Protein AF-A0A0D2C2S1-F1 (afdb_monomer_lite)

Secondary structure (DSSP, 8-state):
--------EEEETTTS-HHHHHHTT--EEE-SSTTEEEESS---HHHHHHHHHHHHHHHHHHTT--------------------------

Sequence (90 aa):
MEPTRMTVVRVRVAQIRPETLDYFRYPWEWDKDRNFIIIKRSCTQNEIDALSQHTRDVLLVSRRVTISKPVVKRTTTVATLRSVDTGTVW

Structure (mmCIF, N/CA/C/O backbone):
data_AF-A0A0D2C2S1-F1
#
_entry.id   AF-A0A0D2C2S1-F1
#
loop_
_atom_site.group_PDB
_atom_site.id
_atom_site.type_symbol
_atom_site.label_atom_id
_atom_site.label_alt_id
_atom_site.label_comp_id
_atom_site.label_asym_id
_atom_site.label_entity_id
_atom_site.label_seq_id
_atom_site.pdbx_PDB_ins_code
_atom_site.Cartn_x
_atom_site.Cartn_y
_atom_site.Cartn_z
_atom_site.occupancy
_atom_site.B_iso_or_equiv
_atom_site.auth_seq_id
_atom_site.auth_comp_id
_atom_site.auth_asym_id
_atom_site.auth_atom_id
_atom_site.pdbx_PDB_model_num
ATOM 1 N N . MET A 1 1 ? 29.866 -6.996 12.090 1.00 49.44 1 MET A N 1
ATOM 2 C CA . MET A 1 1 ? 28.516 -7.594 12.131 1.00 49.44 1 MET A CA 1
ATOM 3 C C . MET A 1 1 ? 27.533 -6.457 11.921 1.00 49.44 1 MET A C 1
ATOM 5 O O . MET A 1 1 ? 27.223 -5.748 12.868 1.00 49.44 1 MET A O 1
ATOM 9 N N . GLU A 1 2 ? 27.159 -6.175 10.675 1.00 61.56 2 GLU A N 1
ATOM 10 C CA . GLU A 1 2 ? 26.136 -5.159 10.409 1.00 61.56 2 GLU A CA 1
ATOM 11 C C . GLU A 1 2 ? 24.773 -5.721 10.820 1.00 61.56 2 GLU A C 1
ATOM 13 O O . GLU A 1 2 ? 24.478 -6.874 10.493 1.00 61.56 2 GLU A O 1
ATOM 18 N N . PRO A 1 3 ? 23.933 -4.964 11.547 1.00 57.84 3 PRO A N 1
ATOM 19 C CA . PRO A 1 3 ? 22.572 -5.405 11.767 1.00 57.84 3 PRO A CA 1
ATOM 20 C C . PRO A 1 3 ? 21.904 -5.471 10.396 1.00 57.84 3 PRO A C 1
ATOM 22 O O . PRO A 1 3 ? 21.858 -4.472 9.678 1.00 57.84 3 PRO A O 1
ATOM 25 N N . THR A 1 4 ? 21.382 -6.641 10.036 1.00 56.69 4 THR A N 1
ATOM 26 C CA . THR A 1 4 ? 20.464 -6.825 8.913 1.00 56.69 4 THR A CA 1
ATOM 27 C C . THR A 1 4 ? 19.226 -5.977 9.185 1.00 56.69 4 THR A C 1
ATOM 29 O O . THR A 1 4 ? 18.234 -6.455 9.737 1.00 56.69 4 THR A O 1
ATOM 32 N N . ARG A 1 5 ? 19.306 -4.675 8.889 1.00 58.31 5 ARG A N 1
ATOM 33 C CA . ARG A 1 5 ? 18.191 -3.743 8.997 1.00 58.31 5 ARG A CA 1
ATOM 34 C C . ARG A 1 5 ? 17.192 -4.171 7.940 1.00 58.31 5 ARG A C 1
ATOM 36 O O . ARG A 1 5 ? 17.290 -3.772 6.782 1.00 58.31 5 ARG A O 1
ATOM 43 N N . MET A 1 6 ? 16.261 -5.033 8.343 1.00 58.69 6 MET A N 1
ATOM 44 C CA . MET A 1 6 ? 15.060 -5.318 7.575 1.00 58.69 6 MET A CA 1
ATOM 45 C C . MET A 1 6 ? 14.474 -3.964 7.187 1.00 58.69 6 MET A C 1
ATOM 47 O O . MET A 1 6 ? 14.059 -3.184 8.043 1.00 58.69 6 MET A O 1
ATOM 51 N N . THR A 1 7 ? 14.581 -3.635 5.902 1.00 74.69 7 THR A N 1
ATOM 52 C CA . THR A 1 7 ? 14.191 -2.323 5.400 1.00 74.69 7 THR A CA 1
ATOM 53 C C . THR A 1 7 ? 12.680 -2.334 5.313 1.00 74.69 7 THR A C 1
ATOM 55 O O . THR A 1 7 ? 12.107 -2.848 4.356 1.00 74.69 7 THR A O 1
ATOM 58 N N . VAL A 1 8 ? 12.047 -1.847 6.373 1.00 81.62 8 VAL A N 1
ATOM 59 C CA . VAL A 1 8 ? 10.608 -1.625 6.415 1.00 81.62 8 VAL A CA 1
ATOM 60 C C . VAL A 1 8 ? 10.329 -0.220 5.913 1.00 81.62 8 VAL A C 1
ATOM 62 O O . VAL A 1 8 ? 10.937 0.750 6.366 1.00 81.62 8 VAL A O 1
ATOM 65 N N . VAL A 1 9 ? 9.424 -0.108 4.950 1.00 85.25 9 VAL A N 1
ATOM 66 C CA . VAL A 1 9 ? 9.042 1.183 4.379 1.00 85.25 9 VAL A CA 1
ATOM 67 C C . VAL A 1 9 ? 7.680 1.559 4.940 1.00 85.25 9 VAL A C 1
ATOM 69 O O . VAL A 1 9 ? 6.707 0.833 4.750 1.00 85.25 9 VAL A O 1
ATOM 72 N N . ARG A 1 10 ? 7.604 2.692 5.640 1.00 88.25 10 ARG A N 1
ATOM 73 C CA . ARG A 1 10 ? 6.349 3.233 6.173 1.00 88.25 10 ARG A CA 1
ATOM 74 C C . ARG A 1 10 ? 5.806 4.291 5.220 1.00 88.25 10 ARG A C 1
ATOM 76 O O . ARG A 1 10 ? 6.448 5.314 5.001 1.00 88.25 10 ARG A O 1
ATOM 83 N N . VAL A 1 11 ? 4.610 4.062 4.689 1.00 86.19 11 VAL A N 1
ATOM 84 C CA . VAL A 1 11 ? 3.943 4.948 3.723 1.00 86.19 11 VAL A CA 1
ATOM 85 C C . VAL A 1 11 ? 2.555 5.345 4.215 1.00 86.19 11 VAL A C 1
ATOM 87 O O . VAL A 1 11 ? 1.922 4.620 4.980 1.00 86.19 11 VAL A O 1
ATOM 90 N N . ARG A 1 12 ? 2.067 6.521 3.806 1.00 86.50 12 ARG A N 1
ATOM 91 C CA . ARG A 1 12 ? 0.697 6.957 4.122 1.00 86.50 12 ARG A CA 1
ATOM 92 C C . ARG A 1 12 ? -0.309 6.252 3.216 1.00 86.50 12 ARG A C 1
ATOM 94 O O . ARG A 1 12 ? -0.102 6.191 2.005 1.00 86.50 12 ARG A O 1
ATOM 101 N N . VAL A 1 13 ? -1.451 5.856 3.780 1.00 85.94 13 VAL A N 1
ATOM 102 C CA . VAL A 1 13 ? -2.560 5.223 3.039 1.00 85.94 13 VAL A CA 1
ATOM 103 C C . VAL A 1 13 ? -3.120 6.121 1.925 1.00 85.94 13 VAL A C 1
ATOM 105 O O . VAL A 1 13 ? -3.661 5.648 0.931 1.00 85.94 13 VAL A O 1
ATOM 108 N N . ALA A 1 14 ? -2.970 7.441 2.083 1.00 83.69 14 ALA A N 1
ATOM 109 C CA . ALA A 1 14 ? -3.362 8.432 1.085 1.00 83.69 14 ALA A CA 1
ATOM 110 C C . ALA A 1 14 ? -2.468 8.419 -0.168 1.00 83.69 14 ALA A C 1
ATOM 112 O O . ALA A 1 14 ? -2.885 8.916 -1.210 1.00 83.69 14 ALA A O 1
ATOM 113 N N . GLN A 1 15 ? -1.245 7.884 -0.070 1.00 84.12 15 GLN A N 1
ATOM 114 C CA . GLN A 1 15 ? -0.319 7.767 -1.199 1.00 84.12 15 GLN A CA 1
ATOM 115 C C . GLN A 1 15 ? -0.371 6.383 -1.831 1.00 84.12 15 GLN A C 1
ATOM 117 O O . GLN A 1 15 ? -0.457 6.284 -3.049 1.00 84.12 15 GLN A O 1
ATOM 122 N N . ILE A 1 16 ? -0.340 5.332 -1.010 1.00 87.75 16 ILE A N 1
ATOM 123 C CA . ILE A 1 16 ? -0.402 3.946 -1.468 1.00 87.75 16 ILE A CA 1
ATOM 124 C C . ILE A 1 16 ? -1.533 3.259 -0.723 1.00 87.75 16 ILE A C 1
ATOM 126 O O . ILE A 1 16 ? -1.519 3.181 0.506 1.00 87.75 16 ILE A O 1
ATOM 130 N N . ARG A 1 17 ? -2.513 2.758 -1.474 1.00 86.06 17 ARG A N 1
ATOM 131 C CA . ARG A 1 17 ? -3.631 2.017 -0.901 1.00 86.06 17 ARG A CA 1
ATOM 132 C C . ARG A 1 17 ? -3.277 0.548 -0.678 1.00 86.06 17 ARG A C 1
ATOM 134 O O . ARG A 1 17 ? -2.484 -0.016 -1.434 1.00 86.06 17 ARG A O 1
ATOM 141 N N . PRO A 1 18 ? -3.918 -0.096 0.311 1.00 86.06 18 PRO A N 1
ATOM 142 C CA . PRO A 1 18 ? -3.748 -1.527 0.551 1.00 86.06 18 PRO A CA 1
ATOM 143 C C . PRO A 1 18 ? -4.179 -2.363 -0.661 1.00 86.06 18 PRO A C 1
ATOM 145 O O . PRO A 1 18 ? -3.574 -3.386 -0.948 1.00 86.06 18 PRO A O 1
ATOM 148 N N . GLU A 1 19 ? -5.181 -1.885 -1.405 1.00 84.94 19 GLU A N 1
ATOM 149 C CA . GLU A 1 19 ? -5.693 -2.492 -2.640 1.00 84.94 19 GLU A CA 1
ATOM 150 C C . GLU A 1 19 ? -4.593 -2.611 -3.704 1.00 84.94 19 GLU A C 1
ATOM 152 O O . GLU A 1 19 ? -4.422 -3.659 -4.319 1.00 84.94 19 GLU A O 1
ATOM 157 N N . THR A 1 20 ? -3.791 -1.555 -3.863 1.00 86.12 20 THR A N 1
ATOM 158 C CA . THR A 1 20 ? -2.644 -1.547 -4.773 1.00 86.12 20 THR A CA 1
ATOM 159 C C . THR A 1 20 ? -1.595 -2.563 -4.325 1.00 86.12 20 THR A C 1
ATOM 161 O O . THR A 1 20 ? -1.105 -3.350 -5.126 1.00 86.12 20 THR A O 1
ATOM 164 N N . LEU A 1 21 ? -1.258 -2.593 -3.034 1.00 87.50 21 LEU A N 1
ATOM 165 C CA . LEU A 1 21 ? -0.255 -3.530 -2.517 1.00 87.50 21 LEU A CA 1
ATOM 166 C C . LEU A 1 21 ? -0.705 -4.993 -2.638 1.00 87.50 21 LEU A C 1
ATOM 168 O O . LEU A 1 21 ? 0.127 -5.854 -2.915 1.00 87.50 21 LEU A O 1
ATOM 172 N N . ASP A 1 22 ? -2.003 -5.261 -2.481 1.00 86.00 22 ASP A N 1
ATOM 173 C CA . ASP A 1 22 ? -2.607 -6.578 -2.699 1.00 86.00 22 ASP A CA 1
ATOM 174 C C . ASP A 1 22 ? -2.524 -7.003 -4.174 1.00 86.00 22 ASP A C 1
ATOM 176 O O . ASP A 1 22 ? -2.083 -8.116 -4.471 1.00 86.00 22 ASP A O 1
ATOM 180 N N . TYR A 1 23 ? -2.816 -6.085 -5.106 1.00 85.56 23 TYR A N 1
ATOM 181 C CA . TYR A 1 23 ? -2.693 -6.319 -6.550 1.00 85.56 23 TYR A CA 1
ATOM 182 C C . TYR A 1 23 ? -1.274 -6.745 -6.952 1.00 85.56 23 TYR A C 1
ATOM 184 O O . TYR A 1 23 ? -1.084 -7.723 -7.676 1.00 85.56 23 TYR A O 1
ATOM 192 N N . PHE A 1 24 ? -0.265 -6.054 -6.422 1.00 84.44 24 PHE A N 1
ATOM 193 C CA . PHE A 1 24 ? 1.145 -6.367 -6.662 1.00 84.44 24 PHE A CA 1
ATOM 194 C C . PHE A 1 24 ? 1.705 -7.459 -5.725 1.00 84.44 24 PHE A C 1
ATOM 196 O O . PHE A 1 24 ? 2.890 -7.784 -5.804 1.00 84.44 24 PHE A O 1
ATOM 203 N N . ARG A 1 25 ? 0.870 -8.047 -4.852 1.00 85.62 25 ARG A N 1
ATOM 204 C CA . ARG A 1 25 ? 1.228 -9.092 -3.873 1.00 85.62 25 ARG A CA 1
ATOM 205 C C . ARG A 1 25 ? 2.415 -8.731 -2.974 1.00 85.62 25 ARG A C 1
ATOM 207 O O . ARG A 1 25 ? 3.229 -9.588 -2.621 1.00 85.62 25 ARG A O 1
ATOM 214 N N . TYR A 1 26 ? 2.522 -7.464 -2.585 1.00 86.06 26 TYR A N 1
ATOM 215 C CA . TYR A 1 26 ? 3.540 -7.029 -1.634 1.00 86.06 26 TYR A CA 1
ATOM 216 C C . TYR A 1 26 ? 3.162 -7.438 -0.202 1.00 86.06 26 TYR A C 1
ATOM 218 O O . TYR A 1 26 ? 2.005 -7.291 0.186 1.00 86.06 26 TYR A O 1
ATOM 226 N N . PRO A 1 27 ? 4.113 -7.910 0.625 1.00 87.12 27 PRO A N 1
ATOM 227 C CA . PRO A 1 27 ? 3.852 -8.166 2.036 1.00 87.12 27 PRO A CA 1
ATOM 228 C C . PRO A 1 27 ? 3.759 -6.832 2.788 1.00 87.12 27 PRO A C 1
ATOM 230 O O . PRO A 1 27 ? 4.769 -6.159 3.019 1.00 87.12 27 PRO A O 1
ATOM 233 N N . TRP A 1 28 ? 2.541 -6.439 3.159 1.00 88.69 28 TRP A N 1
ATOM 234 C CA . TRP A 1 28 ? 2.257 -5.194 3.869 1.00 88.69 28 TRP A CA 1
ATOM 235 C C . TRP A 1 28 ? 1.418 -5.435 5.126 1.00 88.69 28 TRP A C 1
ATOM 237 O O . TRP A 1 28 ? 0.704 -6.429 5.234 1.00 88.69 28 TRP A O 1
ATOM 247 N N . GLU A 1 29 ? 1.505 -4.509 6.077 1.00 89.19 29 GLU A N 1
ATOM 248 C CA . GLU A 1 29 ? 0.709 -4.499 7.302 1.00 89.19 29 GLU A CA 1
ATOM 249 C C . GLU A 1 29 ? 0.174 -3.106 7.609 1.00 89.19 29 GLU A C 1
ATOM 251 O O . GLU A 1 29 ? 0.792 -2.093 7.281 1.00 89.19 29 GLU A O 1
ATOM 256 N N . TRP A 1 30 ? -0.976 -3.056 8.276 1.00 88.44 30 TRP A N 1
ATOM 257 C CA . TRP A 1 30 ? -1.456 -1.819 8.875 1.00 88.44 30 TRP A CA 1
ATOM 258 C C . TRP A 1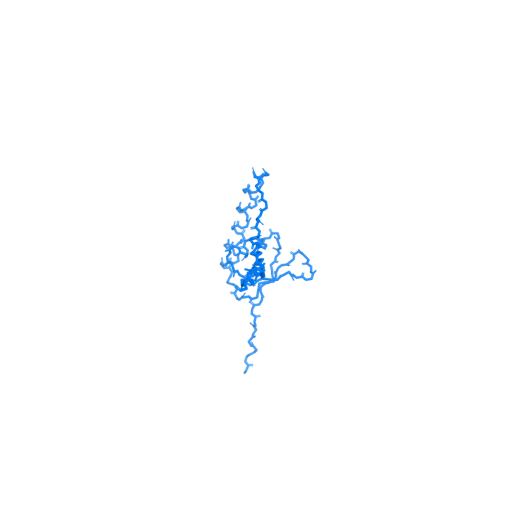 30 ? -0.573 -1.433 10.058 1.00 88.44 30 TRP A C 1
ATOM 260 O O . TRP A 1 30 ? -0.279 -2.262 10.920 1.00 88.44 30 TRP A O 1
ATOM 270 N N . ASP A 1 31 ? -0.184 -0.162 10.107 1.00 86.44 31 ASP A N 1
ATOM 271 C CA . ASP A 1 31 ? 0.380 0.419 11.320 1.00 86.44 31 ASP A CA 1
ATOM 272 C C . ASP A 1 31 ? -0.712 0.519 12.409 1.00 86.44 31 ASP A C 1
ATOM 274 O O . ASP A 1 31 ? -1.911 0.393 12.131 1.00 86.44 31 ASP A O 1
ATOM 278 N N . LYS A 1 32 ? -0.313 0.762 13.665 1.00 86.19 32 LYS A N 1
ATOM 279 C CA . LYS A 1 32 ? -1.259 1.032 14.762 1.00 86.19 32 LYS A CA 1
ATOM 280 C C . LYS A 1 32 ? -2.156 2.220 14.415 1.00 86.19 32 LYS A C 1
ATOM 282 O O . LYS A 1 32 ? -3.355 2.201 14.694 1.00 86.19 32 LYS A O 1
ATOM 287 N N . ASP A 1 33 ? -1.574 3.216 13.754 1.00 81.00 33 ASP A N 1
ATOM 288 C CA . ASP A 1 33 ? -2.304 4.295 13.117 1.00 81.00 33 ASP A CA 1
ATOM 289 C C . ASP A 1 33 ? -2.821 3.818 11.754 1.00 81.00 33 ASP A C 1
ATOM 291 O O . ASP A 1 33 ? -2.052 3.685 10.801 1.00 81.00 33 ASP A O 1
ATOM 295 N N . ARG A 1 34 ? -4.143 3.656 11.601 1.00 78.75 34 ARG A N 1
ATOM 296 C CA . ARG A 1 34 ? -4.805 3.266 10.327 1.00 78.75 34 ARG A CA 1
ATOM 297 C C . ARG A 1 34 ? -4.547 4.220 9.142 1.00 78.75 34 ARG A C 1
ATOM 299 O O . ARG A 1 34 ? -5.073 4.019 8.051 1.00 78.75 34 ARG A O 1
ATOM 306 N N . ASN A 1 35 ? -3.745 5.259 9.347 1.00 86.88 35 ASN A N 1
ATOM 307 C CA . ASN A 1 35 ? -3.298 6.199 8.32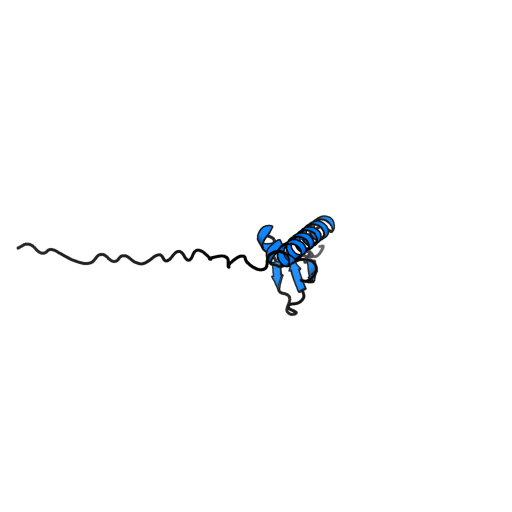9 1.00 86.88 35 ASN A CA 1
ATOM 308 C C . ASN A 1 35 ? -1.999 5.759 7.638 1.00 86.88 35 ASN A C 1
ATOM 310 O O . ASN A 1 35 ? -1.639 6.347 6.612 1.00 86.88 35 ASN A O 1
ATOM 314 N N . PHE A 1 36 ? -1.291 4.762 8.177 1.00 88.19 36 PHE A N 1
ATOM 315 C CA . PHE A 1 36 ? -0.021 4.285 7.644 1.00 88.19 36 PHE A CA 1
ATOM 316 C C . PHE A 1 36 ? -0.050 2.787 7.352 1.00 88.19 36 PHE A C 1
ATOM 318 O O . PHE A 1 36 ? -0.690 1.995 8.042 1.00 88.19 36 PHE A O 1
ATOM 325 N N . ILE A 1 37 ? 0.686 2.423 6.310 1.00 90.12 37 ILE A N 1
ATOM 326 C CA . ILE A 1 37 ? 0.949 1.049 5.914 1.00 90.12 37 ILE A CA 1
ATOM 327 C C . ILE A 1 37 ? 2.456 0.819 5.994 1.00 90.12 37 ILE A C 1
ATOM 329 O O . ILE A 1 37 ? 3.255 1.662 5.576 1.00 90.12 37 ILE A O 1
ATOM 333 N N . ILE A 1 38 ? 2.834 -0.329 6.542 1.00 90.25 38 ILE A N 1
ATOM 334 C CA . ILE A 1 38 ? 4.209 -0.791 6.660 1.00 90.25 38 ILE A CA 1
ATOM 335 C C . ILE A 1 38 ? 4.426 -1.879 5.617 1.00 90.25 38 ILE A C 1
ATOM 337 O O . ILE A 1 38 ? 3.797 -2.933 5.661 1.00 90.25 38 ILE A O 1
ATOM 341 N N . ILE A 1 39 ? 5.346 -1.648 4.690 1.00 89.75 39 ILE A N 1
ATOM 342 C CA . ILE A 1 39 ? 5.767 -2.645 3.711 1.00 89.75 39 ILE A CA 1
ATOM 343 C C . ILE A 1 39 ? 6.943 -3.412 4.316 1.00 89.75 39 ILE A C 1
ATOM 345 O O . ILE A 1 39 ? 8.004 -2.839 4.573 1.00 89.75 39 ILE A O 1
ATOM 349 N N . LYS A 1 40 ? 6.766 -4.720 4.537 1.00 87.62 40 LYS A N 1
ATOM 350 C CA . LYS A 1 40 ? 7.770 -5.636 5.113 1.00 87.62 40 LYS A CA 1
ATOM 351 C C . LYS A 1 40 ? 8.801 -6.107 4.081 1.00 87.62 40 LYS A C 1
ATOM 353 O O . LYS A 1 40 ? 9.283 -7.237 4.128 1.00 87.62 40 LYS A O 1
ATOM 358 N N . ARG A 1 41 ? 9.117 -5.257 3.109 1.00 84.81 41 ARG A N 1
ATOM 359 C CA . ARG A 1 41 ? 10.044 -5.543 2.016 1.00 84.81 41 ARG A CA 1
ATOM 360 C C . ARG A 1 41 ? 10.831 -4.286 1.696 1.00 84.81 41 ARG A C 1
ATOM 362 O O . ARG A 1 41 ? 10.273 -3.190 1.717 1.00 84.81 41 ARG A O 1
ATOM 369 N N . SER A 1 42 ? 12.088 -4.466 1.306 1.00 78.56 42 SER A N 1
ATOM 370 C CA . SER A 1 42 ? 12.854 -3.416 0.651 1.00 78.56 42 SER A CA 1
ATOM 371 C C . SER A 1 42 ? 12.136 -2.992 -0.633 1.00 78.56 42 SER A C 1
ATOM 373 O O . SER A 1 42 ? 12.048 -3.751 -1.596 1.00 78.56 42 SER A O 1
ATOM 375 N N . CYS A 1 43 ? 11.594 -1.777 -0.627 1.00 80.38 43 CYS A N 1
ATOM 376 C CA . CYS A 1 43 ? 11.112 -1.109 -1.828 1.00 80.38 43 CYS A CA 1
ATOM 377 C C . CYS A 1 43 ? 12.054 0.042 -2.145 1.00 80.38 43 CYS A C 1
ATOM 379 O O . CYS A 1 43 ? 12.378 0.853 -1.276 1.00 80.38 43 CYS A O 1
ATOM 381 N N . THR A 1 44 ? 12.484 0.112 -3.397 1.00 85.31 44 THR A N 1
ATOM 382 C CA . THR A 1 44 ? 13.253 1.245 -3.907 1.00 85.31 44 THR A CA 1
ATOM 383 C C . THR A 1 44 ? 12.336 2.456 -4.065 1.00 85.31 44 THR A C 1
ATOM 385 O O . THR A 1 44 ? 11.131 2.307 -4.267 1.00 85.31 44 THR A O 1
ATOM 388 N N . GLN A 1 45 ? 12.902 3.663 -4.053 1.00 83.50 45 GLN A N 1
ATOM 389 C CA . GLN A 1 45 ? 12.157 4.902 -4.303 1.00 83.50 45 GLN A CA 1
ATOM 390 C C . GLN A 1 45 ? 11.319 4.848 -5.596 1.00 83.50 45 GLN A C 1
ATOM 392 O O . GLN A 1 45 ? 10.205 5.363 -5.619 1.00 83.50 45 GLN A O 1
ATOM 397 N N . ASN A 1 46 ? 11.827 4.176 -6.634 1.00 86.25 46 ASN A N 1
ATOM 398 C CA . ASN A 1 46 ? 11.134 4.003 -7.911 1.00 86.25 46 ASN A CA 1
ATOM 399 C C . ASN A 1 46 ? 9.866 3.132 -7.795 1.00 86.25 46 ASN A C 1
ATOM 401 O O . ASN A 1 46 ? 8.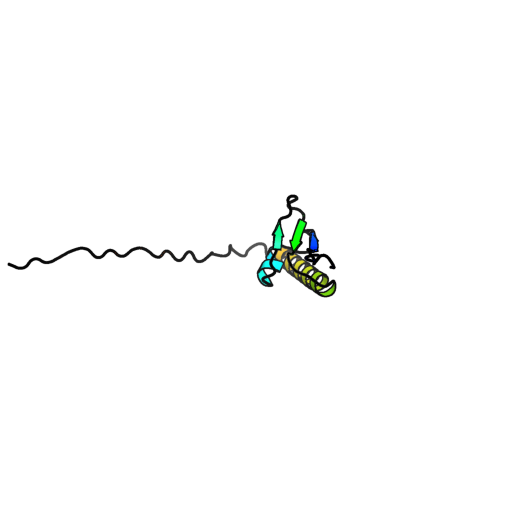842 3.451 -8.386 1.00 86.25 46 ASN A O 1
ATOM 405 N N . GLU A 1 47 ? 9.905 2.071 -6.982 1.00 86.38 47 GLU A N 1
ATOM 406 C CA . GLU A 1 47 ? 8.737 1.211 -6.727 1.00 86.38 47 GLU A CA 1
ATOM 407 C C . GLU A 1 47 ? 7.658 1.975 -5.955 1.00 86.38 47 GLU A C 1
ATOM 409 O O . GLU A 1 47 ? 6.472 1.882 -6.258 1.00 86.38 47 GLU A O 1
ATOM 414 N N . ILE A 1 48 ? 8.072 2.772 -4.965 1.00 85.00 48 ILE A N 1
ATOM 415 C CA . ILE A 1 48 ? 7.165 3.605 -4.166 1.00 85.00 48 ILE A CA 1
ATOM 416 C C . ILE A 1 48 ? 6.463 4.635 -5.058 1.00 85.00 48 ILE A C 1
ATOM 418 O O . ILE A 1 48 ? 5.262 4.871 -4.896 1.00 85.00 48 ILE A O 1
ATOM 422 N N . ASP A 1 49 ? 7.199 5.237 -5.993 1.00 88.19 49 ASP A N 1
ATOM 423 C CA . ASP A 1 49 ? 6.648 6.190 -6.954 1.00 88.19 49 ASP A CA 1
ATOM 424 C C . ASP A 1 49 ? 5.634 5.517 -7.890 1.00 88.19 49 ASP A C 1
ATOM 426 O O . ASP A 1 49 ? 4.485 5.958 -7.958 1.00 88.19 49 ASP A O 1
ATOM 430 N N . ALA A 1 50 ? 5.989 4.372 -8.482 1.00 88.12 50 ALA A N 1
ATOM 431 C CA . ALA A 1 50 ? 5.095 3.596 -9.343 1.00 88.12 50 ALA A CA 1
ATOM 432 C C . ALA A 1 50 ? 3.805 3.156 -8.618 1.00 88.12 50 ALA A C 1
ATOM 434 O O . ALA A 1 50 ? 2.701 3.324 -9.142 1.00 88.12 50 ALA A O 1
ATOM 435 N N . LEU A 1 51 ? 3.914 2.658 -7.379 1.00 86.38 51 LEU A N 1
ATOM 436 C CA . LEU A 1 51 ? 2.765 2.291 -6.539 1.00 86.38 51 LEU A CA 1
ATOM 437 C C . LEU A 1 51 ? 1.885 3.504 -6.210 1.00 86.38 51 LEU A C 1
ATOM 439 O O . LEU A 1 51 ? 0.653 3.403 -6.187 1.00 86.38 51 LEU A O 1
ATOM 443 N N . SER A 1 52 ? 2.505 4.659 -5.962 1.00 86.12 52 SER A N 1
ATOM 444 C CA . SER A 1 52 ? 1.788 5.908 -5.693 1.00 86.12 52 SER A CA 1
ATOM 445 C C . SER A 1 52 ? 1.063 6.410 -6.939 1.00 86.12 52 SER A C 1
ATOM 447 O O . SER A 1 52 ? -0.088 6.838 -6.854 1.00 86.12 52 SER A O 1
ATOM 449 N N . GLN A 1 53 ? 1.699 6.328 -8.107 1.00 87.81 53 GLN A N 1
ATOM 450 C CA . GLN A 1 53 ? 1.099 6.708 -9.380 1.00 87.81 53 GLN A CA 1
ATOM 451 C C . GLN A 1 53 ? -0.083 5.800 -9.731 1.00 87.81 53 GLN A C 1
ATOM 453 O O . GLN A 1 53 ? -1.155 6.307 -10.055 1.00 87.81 53 GLN A O 1
ATOM 458 N N . HIS A 1 54 ? 0.065 4.483 -9.566 1.00 86.50 54 HIS A N 1
ATOM 459 C CA . HIS A 1 54 ? -1.030 3.536 -9.767 1.00 86.50 54 HIS A CA 1
ATOM 460 C C . HIS A 1 54 ? -2.194 3.803 -8.805 1.00 86.50 54 HIS A C 1
ATOM 462 O O . HIS A 1 54 ? -3.349 3.840 -9.212 1.00 86.50 54 HIS A O 1
ATOM 468 N N . THR A 1 55 ? -1.900 4.073 -7.530 1.00 85.50 55 THR A N 1
ATOM 469 C CA . THR A 1 55 ? -2.934 4.417 -6.544 1.00 85.50 55 THR A CA 1
ATOM 470 C C . THR A 1 55 ? -3.682 5.695 -6.933 1.00 85.50 55 THR A C 1
ATOM 472 O O . THR A 1 55 ? -4.904 5.750 -6.804 1.00 85.50 55 THR A O 1
ATOM 47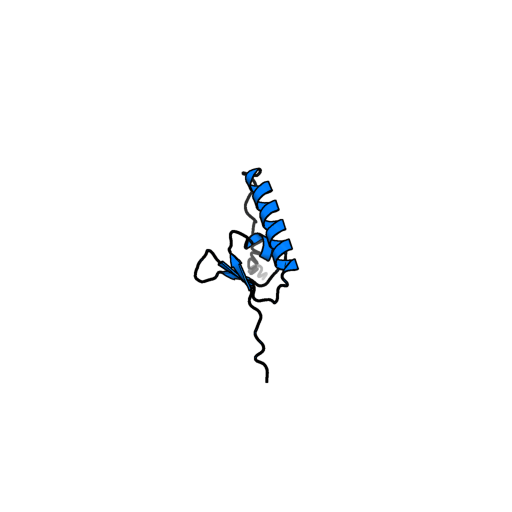5 N N . ARG A 1 56 ? -2.982 6.721 -7.438 1.00 84.88 56 ARG A N 1
ATOM 476 C CA . ARG A 1 56 ? -3.617 7.945 -7.954 1.00 84.88 56 ARG A CA 1
ATOM 477 C C . ARG A 1 56 ? -4.529 7.645 -9.138 1.00 84.88 56 ARG A C 1
ATOM 479 O O . ARG A 1 56 ? -5.639 8.163 -9.165 1.00 84.88 56 ARG A O 1
ATOM 486 N N . ASP A 1 57 ? -4.091 6.807 -10.070 1.00 83.56 57 ASP A N 1
ATOM 487 C CA . ASP A 1 57 ? -4.893 6.413 -11.230 1.00 83.56 57 ASP A CA 1
ATOM 488 C C . ASP A 1 57 ? -6.170 5.673 -10.803 1.00 83.56 57 ASP A C 1
ATOM 490 O O . ASP A 1 57 ? -7.278 6.096 -11.135 1.00 83.56 57 ASP A O 1
ATOM 494 N N . VAL A 1 58 ? -6.036 4.674 -9.922 1.00 79.94 58 VAL A N 1
ATOM 495 C CA . VAL A 1 58 ? -7.171 3.936 -9.344 1.00 79.94 58 VAL A CA 1
ATOM 496 C C . VAL A 1 58 ? -8.136 4.878 -8.631 1.00 79.94 58 VAL A C 1
ATOM 498 O O . VAL A 1 58 ? -9.346 4.760 -8.805 1.00 79.94 58 VAL A O 1
ATOM 501 N N . LEU A 1 59 ? -7.643 5.848 -7.858 1.00 75.19 59 LEU A N 1
ATOM 502 C CA . LEU A 1 59 ? -8.481 6.850 -7.190 1.00 75.19 59 LEU A CA 1
ATOM 503 C C . LEU A 1 59 ? -9.221 7.763 -8.176 1.00 75.19 59 LEU A C 1
ATOM 505 O O . LEU A 1 59 ? -10.398 8.068 -7.965 1.00 75.19 59 LEU A O 1
ATOM 509 N N . LEU A 1 60 ? -8.553 8.197 -9.246 1.00 73.12 60 LEU A N 1
ATOM 510 C CA . LEU A 1 60 ? -9.147 9.031 -10.290 1.00 73.12 60 LEU A CA 1
ATOM 511 C C . LEU A 1 60 ? -10.236 8.273 -11.059 1.00 73.12 60 LEU A C 1
ATOM 513 O O . LEU A 1 60 ? -11.303 8.836 -11.317 1.00 73.12 60 LEU A O 1
ATOM 517 N N . VAL A 1 61 ? -10.002 6.994 -11.364 1.00 66.62 61 VAL A N 1
ATOM 518 C CA . VAL A 1 61 ? -10.985 6.101 -11.992 1.00 66.62 61 VAL A CA 1
ATOM 519 C C . VAL A 1 61 ? -12.139 5.800 -11.035 1.00 66.62 61 VAL A C 1
ATOM 521 O O . VAL A 1 61 ? -13.300 5.920 -11.418 1.00 66.62 61 VAL A O 1
ATOM 524 N N . SER A 1 62 ? -11.858 5.508 -9.763 1.00 60.41 62 SER A N 1
ATOM 525 C CA . SER A 1 62 ? -12.877 5.213 -8.741 1.00 60.41 62 SER A CA 1
ATOM 526 C C . SER A 1 62 ? -13.800 6.402 -8.479 1.00 60.41 62 SER A C 1
ATOM 528 O O . SER A 1 62 ? -14.987 6.222 -8.217 1.00 60.41 62 SER A O 1
ATOM 530 N N . ARG A 1 63 ? -13.302 7.638 -8.628 1.00 57.56 63 ARG A N 1
ATOM 531 C CA . ARG A 1 63 ? -14.140 8.847 -8.569 1.00 57.56 63 ARG A CA 1
ATOM 532 C C . ARG A 1 63 ? -15.177 8.907 -9.698 1.00 57.56 63 ARG A C 1
ATOM 534 O O . ARG A 1 63 ? -16.177 9.604 -9.561 1.00 57.56 63 ARG A O 1
ATOM 541 N N . ARG A 1 64 ? -14.958 8.175 -10.793 1.00 53.22 64 ARG A N 1
ATOM 542 C CA . ARG A 1 64 ? -15.902 8.020 -11.911 1.00 53.22 64 ARG A CA 1
ATOM 543 C C . ARG A 1 64 ? -16.737 6.742 -11.818 1.00 53.22 64 ARG A C 1
ATOM 545 O O . ARG A 1 64 ? -17.736 6.635 -12.518 1.00 53.22 64 ARG A O 1
ATOM 552 N N . VAL A 1 65 ? -16.366 5.805 -10.945 1.00 48.88 65 VAL A N 1
ATOM 553 C CA . VAL A 1 65 ? -17.015 4.499 -10.788 1.00 48.88 65 VAL A CA 1
ATOM 554 C C . VAL A 1 65 ? -17.494 4.345 -9.344 1.00 48.88 65 VAL A C 1
ATOM 556 O O . VAL A 1 65 ? -17.038 3.507 -8.574 1.00 48.88 65 VAL A O 1
ATOM 559 N N . THR A 1 66 ? -18.474 5.164 -8.963 1.00 44.91 66 THR A N 1
ATOM 560 C CA . THR A 1 66 ? -19.484 4.654 -8.027 1.00 44.91 66 THR A CA 1
ATOM 561 C C . THR A 1 66 ? -20.233 3.580 -8.817 1.00 44.91 66 THR A C 1
ATOM 563 O O . THR A 1 66 ? -20.670 3.883 -9.919 1.00 44.91 66 THR A O 1
ATOM 566 N N . ILE A 1 67 ? -20.359 2.357 -8.295 1.00 51.91 67 ILE A N 1
ATOM 567 C CA . ILE A 1 67 ? -20.867 1.129 -8.953 1.00 51.91 67 ILE A CA 1
ATOM 568 C C . ILE A 1 67 ? -19.744 0.233 -9.511 1.00 51.91 67 ILE A C 1
ATOM 570 O O . ILE A 1 67 ? -19.516 0.177 -10.713 1.00 51.91 67 ILE A O 1
ATOM 574 N N . SER A 1 68 ? -19.101 -0.568 -8.656 1.00 39.66 68 SER A N 1
ATOM 575 C CA . SER A 1 68 ? -18.781 -1.971 -8.980 1.00 39.66 68 SER A CA 1
ATOM 576 C C . SER A 1 68 ? -18.542 -2.780 -7.701 1.00 39.66 68 SER A C 1
ATOM 578 O O . SER A 1 68 ? -17.901 -2.330 -6.762 1.00 39.66 68 SER A O 1
ATOM 580 N N . LYS A 1 69 ? -19.196 -3.939 -7.661 1.00 48.34 69 LYS A N 1
ATOM 581 C CA . LYS A 1 69 ? -19.598 -4.776 -6.517 1.00 48.34 69 LYS A CA 1
ATOM 582 C C . LYS A 1 69 ? -18.451 -5.542 -5.819 1.00 48.34 69 LYS A C 1
ATOM 584 O O . LYS A 1 69 ? -17.363 -5.645 -6.377 1.00 48.34 69 LYS A O 1
ATOM 589 N N . PRO A 1 70 ? -18.701 -6.095 -4.609 1.00 44.75 70 PRO A N 1
ATOM 590 C CA . PRO A 1 70 ? -17.683 -6.695 -3.746 1.00 44.75 70 PRO A CA 1
ATOM 591 C C . PRO A 1 70 ? -17.062 -7.961 -4.338 1.00 44.75 70 PRO A C 1
ATOM 593 O O . PRO A 1 70 ? -17.745 -8.803 -4.922 1.00 44.75 70 PRO A O 1
ATOM 596 N N . VAL A 1 71 ? -15.760 -8.115 -4.102 1.00 47.91 71 VAL A N 1
ATOM 597 C CA . VAL A 1 71 ? -15.012 -9.344 -4.363 1.00 47.91 71 VAL A CA 1
ATOM 598 C C . VAL A 1 71 ? -15.598 -10.490 -3.527 1.00 47.91 71 VAL A C 1
ATOM 600 O O . VAL A 1 71 ? -15.407 -10.582 -2.315 1.00 47.91 71 VAL A O 1
ATOM 603 N N . VAL A 1 72 ? -16.356 -11.372 -4.183 1.00 50.81 72 VAL A N 1
ATOM 604 C CA . VAL A 1 72 ? -16.745 -12.678 -3.641 1.00 50.81 72 VAL A CA 1
ATOM 605 C C . VAL A 1 72 ? -15.461 -13.462 -3.383 1.00 50.81 72 VAL A C 1
ATOM 607 O O . VAL A 1 72 ? -14.809 -13.955 -4.304 1.00 50.81 72 VAL A O 1
ATOM 610 N N . LYS A 1 73 ? -15.073 -13.569 -2.109 1.00 43.78 73 LYS A N 1
ATOM 611 C CA . LYS A 1 73 ? -14.110 -14.580 -1.676 1.00 43.78 73 LYS A CA 1
ATOM 612 C C . LYS A 1 73 ? -14.783 -15.932 -1.893 1.00 43.78 73 LYS A C 1
ATOM 614 O O . LYS A 1 73 ? -15.822 -16.209 -1.300 1.00 43.78 73 LYS A O 1
ATOM 619 N N . ARG A 1 74 ? -14.229 -16.751 -2.788 1.00 48.44 74 ARG A N 1
ATOM 620 C CA . ARG A 1 74 ? -14.659 -18.138 -2.989 1.00 48.44 74 ARG A CA 1
ATOM 621 C C . ARG A 1 74 ? -14.460 -18.905 -1.678 1.00 48.44 74 ARG A C 1
ATOM 623 O O . ARG A 1 74 ? -13.345 -19.308 -1.364 1.00 48.44 74 ARG A O 1
ATOM 630 N N . THR A 1 75 ? -15.531 -19.093 -0.916 1.00 44.66 75 THR A N 1
ATOM 631 C CA . THR A 1 75 ? -15.578 -20.067 0.176 1.00 44.66 75 THR A CA 1
ATOM 632 C C . THR A 1 75 ? -15.802 -21.436 -0.452 1.00 44.66 75 THR A C 1
ATOM 634 O O . THR A 1 75 ? -16.911 -21.761 -0.871 1.00 44.66 75 THR A O 1
ATOM 637 N N . THR A 1 76 ? -14.741 -22.232 -0.563 1.00 50.94 76 THR A N 1
ATOM 638 C CA . THR A 1 76 ? -14.864 -23.671 -0.816 1.00 50.94 76 THR A CA 1
ATOM 639 C C . THR A 1 76 ? -15.497 -24.303 0.421 1.00 50.94 76 THR A C 1
ATOM 641 O O . THR A 1 76 ? -14.826 -24.591 1.409 1.00 50.94 76 THR A O 1
ATOM 644 N N . THR A 1 77 ? -16.815 -24.479 0.385 1.00 47.50 77 THR A N 1
ATOM 645 C CA . THR A 1 77 ? -17.541 -25.341 1.316 1.00 47.50 77 THR A CA 1
ATOM 646 C C . THR A 1 77 ? -17.289 -26.784 0.891 1.00 47.50 77 THR A C 1
ATOM 648 O O . THR A 1 77 ? -17.972 -27.308 0.016 1.00 47.50 77 THR A O 1
ATOM 651 N N . VAL A 1 78 ? -16.289 -27.437 1.482 1.00 61.34 78 VAL A N 1
ATOM 652 C CA . VAL A 1 78 ? -16.182 -28.902 1.439 1.00 61.34 78 VAL A CA 1
ATOM 653 C C . VAL A 1 78 ? -17.236 -29.476 2.385 1.00 61.34 78 VAL A C 1
ATOM 655 O O . VAL A 1 78 ? -16.994 -29.690 3.570 1.00 61.34 78 VAL A O 1
ATOM 658 N N . ALA A 1 79 ? -18.454 -29.647 1.874 1.00 47.97 79 ALA A N 1
ATOM 659 C CA . ALA A 1 79 ? -19.512 -30.346 2.585 1.00 47.97 79 ALA A CA 1
ATOM 660 C C . ALA A 1 79 ? -19.230 -31.855 2.560 1.00 47.97 79 ALA A C 1
ATOM 662 O O . ALA A 1 79 ? -19.228 -32.491 1.510 1.00 47.97 79 ALA A O 1
ATOM 663 N N . THR A 1 80 ? -18.978 -32.391 3.752 1.00 56.94 80 THR A N 1
ATOM 664 C CA . THR A 1 80 ? -19.096 -33.797 4.145 1.00 56.94 80 THR A CA 1
ATOM 665 C C . THR A 1 80 ? -20.197 -34.533 3.381 1.00 56.94 80 THR A C 1
ATOM 667 O O . THR A 1 80 ? -21.372 -34.204 3.524 1.00 56.94 80 THR A O 1
ATOM 670 N N . LEU A 1 81 ? -19.831 -35.601 2.672 1.00 54.09 81 LEU A N 1
ATOM 671 C CA . LEU A 1 81 ? -20.757 -36.671 2.313 1.00 54.09 81 LEU A CA 1
ATOM 672 C C . LEU A 1 81 ? -20.367 -37.913 3.118 1.00 54.09 81 LEU A C 1
ATOM 674 O O . LEU A 1 81 ? -19.452 -38.649 2.761 1.00 54.09 81 LEU A O 1
ATOM 678 N N . ARG A 1 82 ? -21.046 -38.115 4.251 1.00 57.53 82 ARG A N 1
ATOM 679 C CA . ARG A 1 82 ? -21.179 -39.443 4.854 1.00 57.53 82 ARG A CA 1
ATOM 680 C C . ARG A 1 82 ? -22.367 -40.102 4.164 1.00 57.53 82 ARG A C 1
ATOM 682 O O . ARG A 1 82 ? -23.504 -39.768 4.477 1.00 57.53 82 ARG A O 1
ATOM 689 N N . SER A 1 83 ? -22.100 -40.997 3.223 1.00 41.88 83 SER A N 1
ATOM 690 C CA . SER A 1 83 ? -23.119 -41.906 2.704 1.00 41.88 83 SER A CA 1
ATOM 691 C C . SER A 1 83 ? -23.304 -43.029 3.724 1.00 41.88 83 SER A C 1
ATOM 693 O O . SER A 1 83 ? -22.374 -43.799 3.964 1.00 41.88 83 SER A O 1
ATOM 695 N N . VAL A 1 84 ? -24.471 -43.077 4.366 1.00 61.78 84 VAL A N 1
ATOM 696 C CA . VAL A 1 84 ? -24.926 -44.198 5.194 1.00 61.78 84 VAL A CA 1
ATOM 697 C C . VAL A 1 84 ? -26.214 -44.746 4.585 1.00 61.78 84 VAL A C 1
ATOM 699 O O . VAL A 1 84 ? -27.034 -43.958 4.115 1.00 61.78 84 VAL A O 1
ATOM 702 N N . ASP A 1 85 ? -26.363 -46.070 4.680 1.00 47.81 85 ASP A N 1
ATOM 703 C CA . ASP A 1 85 ? -27.545 -46.882 4.345 1.00 47.81 85 ASP A CA 1
ATOM 704 C C . ASP A 1 85 ? -27.743 -47.142 2.829 1.00 47.81 85 ASP A C 1
ATOM 706 O O . ASP A 1 85 ? -27.447 -46.287 2.003 1.00 47.81 85 ASP A O 1
ATOM 710 N N . THR A 1 86 ? -28.130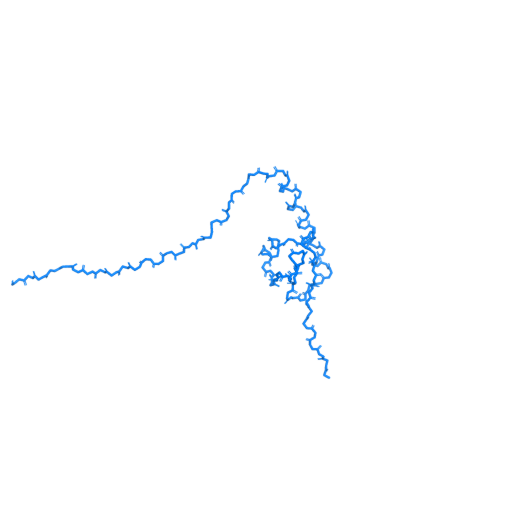 -48.326 2.343 1.00 56.12 86 THR A N 1
ATOM 711 C CA . THR A 1 86 ? -29.044 -49.342 2.895 1.00 56.12 86 THR A CA 1
ATOM 712 C C . THR A 1 86 ? -28.796 -50.697 2.214 1.00 56.12 86 THR A C 1
ATOM 714 O O . THR A 1 86 ? -28.415 -50.728 1.044 1.00 56.12 86 THR A O 1
ATOM 717 N N . GLY A 1 87 ? -29.121 -51.814 2.882 1.00 47.31 87 GLY A N 1
ATOM 718 C CA . GLY A 1 87 ? -29.570 -53.016 2.161 1.00 47.31 87 GLY A CA 1
ATOM 719 C C . GLY A 1 87 ? -29.135 -54.369 2.7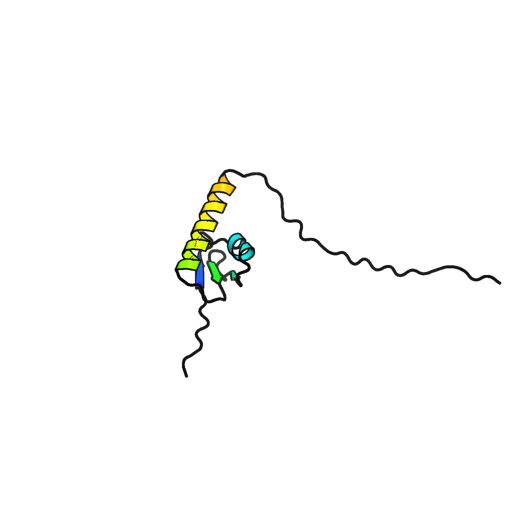14 1.00 47.31 87 GLY A C 1
ATOM 720 O O . GLY A 1 87 ? -28.382 -55.086 2.067 1.00 47.31 87 GLY A O 1
ATOM 721 N N . THR A 1 88 ? -29.664 -54.750 3.876 1.00 57.81 88 THR A N 1
ATOM 722 C CA . THR A 1 88 ? -29.831 -56.166 4.240 1.00 57.81 88 THR A CA 1
ATOM 723 C C . THR A 1 88 ? -30.768 -56.839 3.231 1.00 57.81 88 THR A C 1
ATOM 725 O O . THR A 1 88 ? -31.894 -56.379 3.050 1.00 57.81 88 THR A O 1
ATOM 728 N N . VAL A 1 89 ? -30.327 -57.938 2.620 1.00 54.19 89 VAL A N 1
ATOM 729 C CA . VAL A 1 89 ? -31.196 -58.933 1.977 1.00 54.19 89 VAL A CA 1
ATOM 730 C C . VAL A 1 89 ? -30.946 -60.270 2.669 1.00 54.19 89 VAL A C 1
ATOM 732 O O . VAL A 1 89 ? -29.800 -60.602 2.968 1.00 54.19 89 VAL A O 1
ATOM 735 N N . TRP A 1 90 ? -32.042 -60.929 3.031 1.00 58.50 90 TRP A N 1
ATOM 736 C CA . TRP A 1 90 ? -32.097 -62.148 3.836 1.00 58.50 90 TRP A CA 1
ATOM 737 C C . TRP A 1 90 ? -31.760 -63.378 2.996 1.00 58.50 90 TRP A C 1
ATOM 739 O O . TRP A 1 90 ? -32.099 -63.361 1.790 1.00 58.50 90 TRP A O 1
#

Organism: NCBI:txid348802

Radius of gyration: 22.96 Å; chains: 1; bounding box: 61×71×27 Å

Foldseek 3Di:
DDPPPQDKDKDFCLQAPPVLCVVVVFDWDQDPPNRIIIGSHDDDPVNSNVRSVVVVVVVVVVVVDPDDDDDPDDDPPPDDDPDDDDDDDD

pLDDT: mean 72.14, std 16.65, range [39.66, 90.25]